Protein AF-A0A1V9Z9Y5-F1 (afdb_monomer_lite)

pLDDT: mean 73.02, std 18.51, range [37.5, 95.25]

Structure (mmCIF, N/CA/C/O backbone):
data_AF-A0A1V9Z9Y5-F1
#
_entry.id   AF-A0A1V9Z9Y5-F1
#
loop_
_atom_site.group_PDB
_atom_site.id
_atom_site.type_symbol
_atom_site.label_atom_id
_atom_site.label_alt_id
_atom_site.label_comp_id
_atom_site.label_asym_id
_atom_site.label_entity_id
_atom_site.label_seq_id
_atom_site.pdbx_PDB_ins_code
_atom_site.Cartn_x
_atom_site.Cartn_y
_atom_site.Cartn_z
_atom_site.occupancy
_atom_site.B_iso_or_equiv
_atom_site.auth_seq_id
_atom_site.auth_comp_id
_atom_site.auth_asym_id
_atom_site.auth_atom_id
_atom_site.pdbx_PDB_model_num
ATOM 1 N N . MET A 1 1 ? 7.703 -14.865 -16.293 1.00 52.00 1 MET A N 1
ATOM 2 C CA . MET A 1 1 ? 8.951 -14.684 -17.075 1.00 52.00 1 MET A CA 1
ATOM 3 C C . MET A 1 1 ? 8.717 -14.428 -18.563 1.00 52.00 1 MET A C 1
ATOM 5 O O . MET A 1 1 ? 9.308 -13.495 -19.076 1.00 52.00 1 MET A O 1
ATOM 9 N N . VAL A 1 2 ? 7.875 -15.190 -19.277 1.00 47.62 2 VAL A N 1
ATOM 10 C CA . VAL A 1 2 ? 7.662 -14.944 -20.725 1.00 47.62 2 VAL A CA 1
ATOM 11 C C . VAL A 1 2 ? 6.900 -13.637 -20.983 1.00 47.62 2 VAL A C 1
ATOM 13 O O . VAL A 1 2 ? 7.276 -12.874 -21.864 1.00 47.62 2 VAL A O 1
ATOM 16 N N . PHE A 1 3 ? 5.889 -13.333 -20.162 1.00 53.78 3 PHE A N 1
ATOM 17 C CA . PHE A 1 3 ? 5.109 -12.095 -20.278 1.00 53.78 3 PHE A CA 1
ATOM 18 C C . PHE A 1 3 ? 5.933 -10.828 -20.029 1.00 53.78 3 PHE A C 1
ATOM 20 O O . PHE A 1 3 ? 5.754 -9.850 -20.741 1.00 53.78 3 PHE A O 1
ATOM 27 N N . SER A 1 4 ? 6.870 -10.851 -19.078 1.00 48.38 4 SER A N 1
ATOM 28 C CA . SER A 1 4 ? 7.723 -9.700 -18.770 1.00 48.38 4 SER A CA 1
ATOM 29 C C . SER A 1 4 ? 8.743 -9.419 -19.876 1.00 48.38 4 SER A C 1
ATOM 31 O O . SER A 1 4 ? 8.952 -8.263 -20.231 1.00 48.38 4 SER A O 1
ATOM 33 N N . ALA A 1 5 ? 9.321 -10.462 -20.482 1.00 54.53 5 ALA A N 1
ATOM 34 C CA . ALA A 1 5 ? 10.205 -10.314 -21.640 1.00 54.53 5 ALA A CA 1
ATOM 35 C C . ALA A 1 5 ? 9.449 -9.818 -22.884 1.00 54.53 5 ALA A C 1
ATOM 37 O O . ALA A 1 5 ? 9.953 -8.967 -23.614 1.00 54.53 5 ALA A O 1
ATOM 38 N N . LEU A 1 6 ? 8.228 -10.320 -23.102 1.00 57.06 6 LEU A N 1
ATOM 39 C CA . LEU A 1 6 ? 7.387 -9.900 -24.220 1.00 57.06 6 LEU A CA 1
ATOM 40 C C . LEU A 1 6 ? 6.919 -8.447 -24.049 1.00 57.06 6 LEU A C 1
ATOM 42 O O . LEU A 1 6 ? 7.015 -7.676 -24.996 1.00 57.06 6 LEU A O 1
ATOM 46 N N . TRP A 1 7 ? 6.514 -8.058 -22.835 1.00 57.44 7 TRP A N 1
ATOM 47 C CA . TRP A 1 7 ? 6.122 -6.688 -22.490 1.00 57.44 7 TRP A CA 1
ATOM 48 C C . TRP A 1 7 ? 7.281 -5.697 -22.662 1.00 57.44 7 TRP A C 1
ATOM 50 O O . TRP A 1 7 ? 7.120 -4.665 -23.309 1.00 57.44 7 TRP A O 1
ATOM 60 N N . HIS A 1 8 ? 8.484 -6.029 -22.181 1.00 49.38 8 HIS A N 1
ATOM 61 C CA . HIS A 1 8 ? 9.673 -5.197 -22.410 1.00 49.38 8 HIS A CA 1
ATOM 62 C C . HIS A 1 8 ? 10.040 -5.055 -23.894 1.00 49.38 8 HIS A C 1
ATOM 64 O O . HIS A 1 8 ? 10.565 -4.018 -24.292 1.00 49.38 8 HIS A O 1
ATOM 70 N N . ALA A 1 9 ? 9.771 -6.077 -24.713 1.00 53.72 9 ALA A N 1
ATOM 71 C CA . ALA A 1 9 ? 10.054 -6.042 -26.145 1.00 53.72 9 ALA A CA 1
ATOM 72 C C . ALA A 1 9 ? 9.021 -5.229 -26.945 1.00 53.72 9 ALA A C 1
ATOM 74 O O . ALA A 1 9 ? 9.366 -4.656 -27.976 1.00 53.72 9 ALA A O 1
ATOM 75 N N . THR A 1 10 ? 7.763 -5.173 -26.496 1.00 52.84 10 THR A N 1
ATOM 76 C CA . THR A 1 10 ? 6.675 -4.482 -27.213 1.00 52.84 10 THR A CA 1
ATOM 77 C C . THR A 1 10 ? 6.460 -3.044 -26.769 1.00 52.84 10 THR A C 1
ATOM 79 O O . THR A 1 10 ? 5.991 -2.221 -27.552 1.00 52.84 10 THR A O 1
ATOM 82 N N . THR A 1 11 ? 6.801 -2.727 -25.525 1.00 49.72 11 THR A N 1
ATOM 83 C CA . THR A 1 11 ? 6.618 -1.398 -24.948 1.00 49.72 11 THR A CA 1
ATOM 84 C C . THR A 1 11 ? 7.981 -0.839 -24.565 1.00 49.72 11 THR A C 1
ATOM 86 O O . THR A 1 11 ? 8.530 -1.177 -23.523 1.00 49.72 11 THR A O 1
ATOM 89 N N . HIS A 1 12 ? 8.524 0.060 -25.393 1.00 46.41 12 HIS A N 1
ATOM 90 C CA . HIS A 1 12 ? 9.692 0.903 -25.084 1.00 46.41 12 HIS A CA 1
ATOM 91 C C . HIS A 1 12 ? 9.404 1.927 -23.957 1.00 46.41 12 HIS A C 1
ATOM 93 O O . HIS A 1 12 ? 9.905 3.048 -23.968 1.00 46.41 12 HIS A O 1
ATOM 99 N N . THR A 1 13 ? 8.566 1.571 -22.987 1.00 46.72 13 THR A N 1
ATOM 100 C CA . THR A 1 13 ? 8.205 2.394 -21.835 1.00 46.72 13 THR A CA 1
ATOM 101 C C . THR A 1 13 ? 8.776 1.755 -20.583 1.00 46.72 13 THR A C 1
ATOM 103 O O . THR A 1 13 ? 8.257 0.760 -20.079 1.00 46.72 13 THR A O 1
ATOM 106 N N . SER A 1 14 ? 9.848 2.363 -20.082 1.00 46.16 14 SER A N 1
ATOM 107 C CA . SER A 1 14 ? 10.443 2.112 -18.769 1.00 46.16 14 SER A CA 1
ATOM 108 C C . SER A 1 14 ? 9.536 2.663 -17.660 1.00 46.16 14 SER A C 1
ATOM 110 O O . SER A 1 14 ? 9.882 3.632 -16.994 1.00 46.16 14 SER A O 1
ATOM 112 N N . GLY A 1 15 ? 8.327 2.118 -17.526 1.00 52.69 15 GLY A N 1
ATOM 113 C CA . GLY A 1 15 ? 7.408 2.475 -16.443 1.00 52.69 15 GLY A CA 1
ATOM 114 C C . GLY A 1 15 ? 7.753 1.735 -15.151 1.00 52.69 15 GLY A C 1
ATOM 115 O O . GLY A 1 15 ? 8.288 0.628 -15.193 1.00 52.69 15 GLY A O 1
ATOM 116 N N . ILE A 1 16 ? 7.394 2.309 -14.004 1.00 54.84 16 ILE A N 1
ATOM 117 C CA . ILE A 1 16 ? 7.586 1.718 -12.666 1.00 54.84 16 ILE A CA 1
ATOM 118 C C . ILE A 1 16 ? 6.897 0.346 -12.543 1.00 54.84 16 ILE A C 1
ATOM 120 O O . ILE A 1 16 ? 7.420 -0.567 -11.906 1.00 54.84 16 ILE A O 1
ATOM 124 N N . LEU A 1 17 ? 5.797 0.136 -13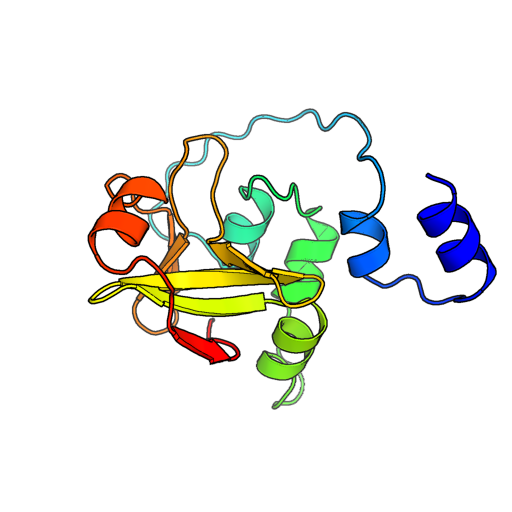.273 1.00 56.28 17 LEU A N 1
ATOM 125 C CA . LEU A 1 17 ? 5.132 -1.166 -13.418 1.00 56.28 17 LEU A CA 1
ATOM 126 C C . LEU A 1 17 ? 6.058 -2.277 -13.943 1.00 56.28 17 LEU A C 1
ATOM 128 O O . LEU A 1 17 ? 5.906 -3.438 -13.569 1.00 56.28 17 LEU A O 1
ATOM 132 N N . ALA A 1 18 ? 7.046 -1.947 -14.780 1.00 57.00 18 ALA A N 1
ATOM 133 C CA . ALA A 1 18 ? 8.027 -2.922 -15.249 1.00 57.00 18 ALA A CA 1
ATOM 134 C C . ALA A 1 18 ? 8.939 -3.409 -14.111 1.00 57.00 18 ALA A C 1
ATOM 136 O O . ALA A 1 18 ? 9.368 -4.561 -14.134 1.00 57.00 18 ALA A O 1
ATOM 137 N N . TYR A 1 19 ? 9.184 -2.569 -13.097 1.00 57.91 19 TYR A N 1
ATOM 138 C CA . TYR A 1 19 ? 9.972 -2.933 -11.921 1.00 57.91 19 TYR A CA 1
ATOM 139 C C . TYR A 1 19 ? 9.203 -3.849 -10.970 1.00 57.91 19 TYR A C 1
ATOM 141 O O . TYR A 1 19 ? 9.758 -4.876 -10.582 1.00 57.91 19 TYR A O 1
ATOM 149 N N . PHE A 1 20 ? 7.930 -3.560 -10.668 1.00 54.75 20 PHE A N 1
ATOM 150 C CA . PHE A 1 20 ? 7.092 -4.449 -9.843 1.00 54.75 20 PHE A CA 1
ATOM 151 C C . PHE A 1 20 ? 6.937 -5.852 -10.449 1.00 54.75 20 PHE A C 1
ATOM 153 O O . PHE A 1 20 ? 6.888 -6.847 -9.730 1.00 54.75 20 PHE A O 1
ATOM 160 N N . LEU A 1 21 ? 6.929 -5.940 -11.782 1.00 57.28 21 LEU A N 1
ATOM 161 C CA . LEU A 1 21 ? 6.836 -7.201 -12.523 1.00 57.28 21 LEU A CA 1
ATOM 162 C C . LEU A 1 21 ? 8.197 -7.873 -12.780 1.00 57.28 21 LEU A C 1
ATOM 164 O O . LEU A 1 21 ? 8.252 -9.000 -13.293 1.00 57.28 21 LEU A O 1
ATOM 168 N N . SER A 1 22 ? 9.303 -7.197 -12.465 1.00 48.75 22 SER A N 1
ATOM 169 C CA . SER A 1 22 ? 10.656 -7.733 -12.597 1.00 48.75 22 SER A CA 1
ATOM 170 C C . SER A 1 22 ? 11.089 -8.432 -11.307 1.00 48.75 22 SER A C 1
ATOM 172 O O . SER A 1 22 ? 10.778 -7.995 -10.205 1.00 48.75 22 SER A O 1
ATOM 174 N N . SER A 1 23 ? 11.816 -9.545 -11.430 1.00 42.03 23 SER A N 1
ATOM 175 C CA . SER A 1 23 ? 12.395 -10.205 -10.257 1.00 42.03 23 SER A CA 1
ATOM 176 C C . SER A 1 23 ? 13.505 -9.304 -9.699 1.00 42.03 23 SER A C 1
ATOM 178 O O . SER A 1 23 ? 14.443 -9.007 -10.446 1.00 42.03 23 SER A O 1
ATOM 180 N N . PRO A 1 24 ? 13.436 -8.859 -8.433 1.00 53.41 24 PRO A N 1
ATOM 181 C CA . PRO A 1 24 ? 14.360 -7.852 -7.934 1.00 53.41 24 PRO A CA 1
ATOM 182 C C . PRO A 1 24 ? 15.767 -8.442 -7.728 1.00 53.41 24 PRO A C 1
ATOM 184 O O . PRO A 1 24 ? 15.896 -9.604 -7.324 1.00 53.41 24 PRO A O 1
ATOM 187 N N . PRO A 1 25 ? 16.839 -7.662 -7.966 1.00 46.72 25 PRO A N 1
ATOM 188 C CA . PRO A 1 25 ? 18.176 -8.026 -7.515 1.00 46.72 25 PRO A CA 1
ATOM 189 C C . PRO A 1 25 ? 18.238 -8.021 -5.972 1.00 46.72 25 PRO A C 1
ATOM 191 O O . PRO A 1 25 ? 17.443 -7.339 -5.320 1.00 46.72 25 PRO A O 1
ATOM 194 N N . PRO A 1 26 ? 19.157 -8.784 -5.353 1.00 39.00 26 PRO A N 1
ATOM 195 C CA . PRO A 1 26 ? 19.231 -8.897 -3.900 1.00 39.00 26 PRO A CA 1
ATOM 196 C C . PRO A 1 26 ? 19.625 -7.552 -3.272 1.00 39.00 26 PRO A C 1
ATOM 198 O O . PRO A 1 26 ? 20.772 -7.123 -3.368 1.00 39.00 26 PRO A O 1
ATOM 201 N N . ALA A 1 27 ? 18.665 -6.887 -2.628 1.00 43.00 27 ALA A N 1
ATOM 202 C CA . ALA A 1 27 ? 18.890 -5.646 -1.899 1.00 43.00 27 ALA A CA 1
ATOM 203 C C . ALA A 1 27 ? 19.512 -5.938 -0.524 1.00 43.00 27 ALA A C 1
ATOM 205 O O . ALA A 1 27 ? 18.875 -6.519 0.356 1.00 43.00 27 ALA A O 1
ATOM 206 N N . SER A 1 28 ? 20.764 -5.527 -0.345 1.00 43.16 28 SER A N 1
ATOM 207 C CA . SER A 1 28 ? 21.380 -5.295 0.959 1.00 43.16 28 SER A CA 1
ATOM 208 C C . SER A 1 28 ? 21.203 -3.824 1.325 1.00 43.16 28 SER A C 1
ATOM 210 O O . SER A 1 28 ? 21.610 -2.980 0.532 1.00 43.16 28 SER A O 1
ATOM 212 N N . ILE A 1 29 ? 20.642 -3.537 2.501 1.00 39.47 29 ILE A N 1
ATOM 213 C CA . ILE A 1 29 ? 21.085 -2.546 3.504 1.00 39.47 29 ILE A CA 1
ATOM 214 C C . ILE A 1 29 ? 19.921 -2.340 4.482 1.00 39.47 29 ILE A C 1
ATOM 216 O O . ILE A 1 29 ? 18.852 -1.853 4.132 1.00 39.47 29 ILE A O 1
ATOM 220 N N . ILE A 1 30 ? 20.159 -2.762 5.721 1.00 43.34 30 ILE A N 1
ATOM 221 C CA . ILE A 1 30 ? 19.311 -2.524 6.887 1.00 43.34 30 ILE A CA 1
ATOM 222 C C . ILE A 1 30 ? 19.633 -1.110 7.382 1.00 43.34 30 ILE A C 1
ATOM 224 O O . ILE A 1 30 ? 20.785 -0.838 7.720 1.00 43.34 30 ILE A O 1
ATOM 228 N N . MET A 1 31 ? 18.636 -0.230 7.450 1.00 37.50 31 MET A N 1
ATOM 229 C CA . MET A 1 31 ? 18.721 1.027 8.198 1.00 37.50 31 MET A CA 1
ATOM 230 C C . MET A 1 31 ? 17.531 1.102 9.156 1.00 37.50 31 MET A C 1
ATOM 232 O O . MET A 1 31 ? 16.417 1.443 8.770 1.00 37.50 31 MET A O 1
ATOM 236 N N . GLU A 1 32 ? 17.776 0.757 10.422 1.00 43.84 32 GLU A N 1
ATOM 237 C CA . GLU A 1 32 ? 16.890 1.131 11.524 1.00 43.84 32 GLU A CA 1
ATOM 238 C C . GLU A 1 32 ? 16.862 2.658 11.617 1.00 43.84 32 GLU A C 1
ATOM 240 O O . GLU A 1 32 ? 17.894 3.280 11.873 1.00 43.84 32 GLU A O 1
ATOM 245 N N . THR A 1 33 ? 15.694 3.275 11.425 1.00 38.22 33 THR A N 1
ATOM 246 C CA . THR A 1 33 ? 15.521 4.697 11.739 1.00 38.22 33 THR A CA 1
ATOM 247 C C . THR A 1 33 ? 14.256 4.891 12.560 1.00 38.22 33 THR A C 1
ATOM 249 O O . THR A 1 33 ? 13.135 4.743 12.086 1.00 38.22 33 THR A O 1
ATOM 252 N N . ASN A 1 34 ? 14.487 5.193 13.833 1.00 45.97 34 ASN A N 1
ATOM 253 C CA . ASN A 1 34 ? 13.526 5.674 14.813 1.00 45.97 34 ASN A CA 1
ATOM 254 C C . ASN A 1 34 ? 13.355 7.184 14.551 1.00 45.97 34 ASN A C 1
ATOM 256 O O . ASN A 1 34 ? 14.316 7.913 14.781 1.00 45.97 34 ASN A O 1
ATOM 260 N N . ASN A 1 35 ? 12.218 7.649 14.014 1.00 41.59 35 ASN A N 1
ATOM 261 C CA . ASN A 1 35 ? 11.768 9.053 14.094 1.00 41.59 35 ASN A CA 1
ATOM 262 C C . ASN A 1 35 ? 10.328 9.220 13.568 1.00 41.59 35 ASN A C 1
ATOM 264 O O . ASN A 1 35 ? 9.990 8.764 12.480 1.00 41.59 35 ASN A O 1
ATOM 268 N N . ASP A 1 36 ? 9.504 9.920 14.350 1.00 46.31 36 ASP A N 1
ATOM 269 C CA . ASP A 1 36 ? 8.043 10.094 14.234 1.00 46.31 36 ASP A CA 1
ATOM 270 C C . ASP A 1 36 ? 7.545 10.964 13.055 1.00 46.31 36 ASP A C 1
ATOM 272 O O . ASP A 1 36 ? 6.440 11.506 13.088 1.00 46.31 36 ASP A O 1
ATOM 276 N N . THR A 1 37 ? 8.310 11.082 11.974 1.00 49.53 37 THR A N 1
ATOM 277 C CA . THR A 1 37 ? 7.857 11.719 10.727 1.00 49.53 37 THR A CA 1
ATOM 278 C C . THR A 1 37 ? 8.365 10.912 9.546 1.00 49.53 37 THR A C 1
ATOM 280 O O . THR A 1 37 ? 9.388 11.241 8.953 1.00 49.53 37 THR A O 1
ATOM 283 N N . THR A 1 38 ? 7.670 9.820 9.237 1.00 66.06 38 THR A N 1
ATOM 284 C CA . THR A 1 38 ? 7.918 9.046 8.021 1.00 66.06 38 THR A CA 1
ATOM 285 C C . THR A 1 38 ? 7.329 9.809 6.846 1.00 66.06 38 THR A C 1
ATOM 287 O O . THR A 1 38 ? 6.112 9.986 6.776 1.00 66.06 38 THR A O 1
ATOM 290 N N . THR A 1 39 ? 8.177 10.289 5.940 1.00 81.56 39 THR A N 1
ATOM 291 C CA . THR A 1 39 ? 7.696 10.836 4.667 1.00 81.56 39 THR A CA 1
ATOM 292 C C . THR A 1 39 ? 7.044 9.717 3.852 1.00 81.56 39 THR A C 1
ATOM 294 O O . THR A 1 39 ? 7.334 8.536 4.071 1.00 81.56 39 THR A O 1
ATOM 297 N N . LEU A 1 40 ? 6.188 10.049 2.877 1.00 84.00 40 LEU A N 1
ATOM 298 C CA . LEU A 1 40 ? 5.678 9.035 1.945 1.00 84.00 40 LEU A CA 1
ATOM 299 C C . LEU A 1 40 ? 6.835 8.272 1.267 1.00 84.00 40 LEU A C 1
ATOM 301 O O . LEU A 1 40 ? 6.723 7.072 1.044 1.00 84.00 40 LEU A O 1
ATOM 305 N N . CYS A 1 41 ? 7.973 8.929 1.019 1.00 84.25 41 CYS A N 1
ATOM 306 C CA . CYS A 1 41 ? 9.159 8.301 0.438 1.00 84.25 41 CYS A CA 1
ATOM 307 C C . CYS A 1 41 ? 9.713 7.206 1.352 1.00 84.25 41 CYS A C 1
ATOM 309 O O . CYS A 1 41 ? 9.907 6.077 0.904 1.00 84.25 41 CYS A O 1
ATOM 311 N N . ASP A 1 42 ? 9.857 7.495 2.647 1.00 85.56 42 ASP A N 1
ATOM 312 C CA . ASP A 1 42 ? 10.307 6.509 3.635 1.00 85.56 42 ASP A CA 1
ATOM 313 C C . ASP A 1 42 ? 9.324 5.338 3.747 1.00 85.56 42 ASP A C 1
ATOM 315 O O . ASP A 1 42 ? 9.732 4.180 3.844 1.00 85.56 42 ASP A O 1
ATOM 319 N N . VAL A 1 43 ? 8.019 5.627 3.699 1.00 87.75 43 VAL A N 1
ATOM 320 C CA . VAL A 1 43 ? 6.971 4.602 3.740 1.00 87.75 43 VAL A CA 1
ATOM 321 C C . VAL A 1 43 ? 7.070 3.665 2.536 1.00 87.75 43 VAL A C 1
ATOM 323 O O . VAL A 1 43 ? 7.013 2.445 2.709 1.00 87.75 43 VAL A O 1
ATOM 326 N N . LEU A 1 44 ? 7.258 4.211 1.333 1.00 87.00 44 LEU A N 1
ATOM 327 C CA . LEU A 1 44 ? 7.408 3.431 0.104 1.00 87.00 44 LEU A CA 1
ATOM 328 C C . LEU A 1 44 ? 8.697 2.599 0.108 1.00 87.00 44 LEU A C 1
ATOM 330 O O . LEU A 1 44 ? 8.659 1.425 -0.254 1.00 87.00 44 LEU A O 1
ATOM 334 N N . GLN A 1 45 ? 9.814 3.166 0.570 1.00 86.31 45 GLN A N 1
ATOM 335 C CA . GLN A 1 45 ? 11.098 2.458 0.660 1.00 86.31 45 GLN A CA 1
ATOM 336 C C . GLN A 1 45 ? 11.069 1.302 1.665 1.00 86.31 45 GLN A C 1
ATOM 338 O O . GLN A 1 45 ? 11.675 0.260 1.429 1.00 86.31 45 GLN A O 1
ATOM 343 N N . GLN A 1 46 ? 10.355 1.468 2.780 1.00 86.06 46 GLN A N 1
ATOM 344 C CA . GLN A 1 46 ? 10.194 0.433 3.809 1.00 86.06 46 GLN A CA 1
ATOM 345 C C . GLN A 1 46 ? 9.110 -0.599 3.468 1.00 86.06 46 GLN A C 1
ATOM 347 O O . GLN A 1 46 ? 8.868 -1.520 4.252 1.00 86.06 46 GLN A O 1
ATOM 352 N N . SER A 1 47 ? 8.423 -0.438 2.338 1.00 85.81 47 SER A N 1
ATOM 353 C CA . SER A 1 47 ? 7.376 -1.361 1.934 1.00 85.81 47 SER A CA 1
ATOM 354 C C . SER A 1 47 ? 7.938 -2.714 1.496 1.00 85.81 47 SER A C 1
ATOM 356 O O . SER A 1 47 ? 8.984 -2.792 0.848 1.00 85.81 47 SER A O 1
ATOM 358 N N . THR A 1 48 ? 7.183 -3.784 1.751 1.00 81.88 48 THR A N 1
ATOM 359 C CA . THR A 1 48 ? 7.446 -5.138 1.233 1.00 81.88 48 THR A CA 1
ATOM 360 C C . THR A 1 48 ? 7.495 -5.198 -0.295 1.00 81.88 48 THR A C 1
ATOM 362 O O . THR A 1 48 ? 8.115 -6.104 -0.852 1.00 81.88 48 THR A O 1
ATOM 365 N N . TYR A 1 49 ? 6.934 -4.200 -0.984 1.00 75.75 49 TYR A N 1
ATOM 366 C CA . TYR A 1 49 ? 7.067 -4.022 -2.432 1.00 75.75 49 TYR A CA 1
ATOM 367 C C . TYR A 1 49 ? 8.480 -3.605 -2.881 1.00 75.75 49 TYR A C 1
ATOM 369 O O . TYR A 1 49 ? 8.748 -3.580 -4.081 1.00 75.75 49 TYR A O 1
ATOM 377 N N . ARG A 1 50 ? 9.392 -3.315 -1.937 1.00 69.44 50 ARG A N 1
ATOM 378 C CA . ARG A 1 50 ? 10.814 -2.986 -2.155 1.00 69.44 50 ARG A CA 1
ATOM 379 C C . ARG A 1 50 ? 11.020 -1.925 -3.228 1.00 69.44 50 ARG A C 1
ATOM 381 O O . ARG A 1 50 ? 11.824 -2.087 -4.148 1.00 69.44 50 ARG A O 1
ATOM 388 N N . ILE A 1 51 ? 10.275 -0.835 -3.096 1.00 76.62 51 ILE A N 1
ATOM 389 C CA . ILE A 1 51 ? 10.344 0.284 -4.027 1.00 76.62 51 ILE A CA 1
ATOM 390 C C . ILE A 1 51 ? 11.733 0.905 -3.915 1.00 76.62 51 ILE A C 1
ATOM 392 O O . ILE A 1 51 ? 12.164 1.310 -2.835 1.00 76.62 51 ILE A O 1
ATOM 396 N N . ALA A 1 52 ? 12.446 0.952 -5.040 1.00 75.31 52 ALA A N 1
ATOM 397 C CA . ALA A 1 52 ? 13.784 1.516 -5.079 1.00 75.31 52 ALA A CA 1
ATOM 398 C C . ALA A 1 52 ? 13.750 3.006 -4.674 1.00 75.31 52 ALA A C 1
ATOM 400 O O . ALA A 1 52 ? 12.777 3.696 -4.991 1.00 75.31 52 ALA A O 1
ATOM 401 N N . PRO A 1 53 ? 14.780 3.524 -3.981 1.00 78.62 53 PRO A N 1
ATOM 402 C CA . PRO A 1 53 ? 14.766 4.890 -3.459 1.00 78.62 53 PRO A CA 1
ATOM 403 C C . PRO A 1 53 ? 14.503 5.971 -4.510 1.00 78.62 53 PRO A C 1
ATOM 405 O O . PRO A 1 53 ? 13.789 6.926 -4.230 1.00 78.62 53 PRO A O 1
ATOM 408 N N . ASP A 1 54 ? 15.033 5.805 -5.720 1.00 73.88 54 ASP A N 1
ATOM 409 C CA . ASP A 1 54 ? 14.833 6.706 -6.857 1.00 73.88 54 ASP A CA 1
ATOM 410 C C . ASP A 1 54 ? 13.390 6.690 -7.370 1.00 73.88 54 ASP A C 1
ATOM 412 O O . ASP A 1 54 ? 12.857 7.731 -7.749 1.00 73.88 54 ASP A O 1
ATOM 416 N N . ILE A 1 55 ? 12.738 5.529 -7.340 1.00 74.19 55 ILE A N 1
ATOM 417 C CA . ILE A 1 55 ? 11.323 5.385 -7.684 1.00 74.19 55 ILE A CA 1
ATOM 418 C C . ILE A 1 55 ? 10.436 5.961 -6.584 1.00 74.19 55 ILE A C 1
ATOM 420 O O . ILE A 1 55 ? 9.514 6.713 -6.877 1.00 74.19 55 ILE A O 1
ATOM 424 N N . ALA A 1 56 ? 10.730 5.669 -5.317 1.00 79.06 56 ALA A N 1
ATOM 425 C CA . ALA A 1 56 ? 10.026 6.272 -4.193 1.00 79.06 56 ALA A CA 1
ATOM 426 C C . ALA A 1 56 ? 10.154 7.803 -4.236 1.00 79.06 56 ALA A C 1
ATOM 428 O O . ALA A 1 56 ? 9.162 8.509 -4.065 1.00 79.06 56 ALA A O 1
ATOM 429 N N . GLU A 1 57 ? 11.342 8.325 -4.553 1.00 78.38 57 GLU A N 1
ATOM 430 C CA . GLU A 1 57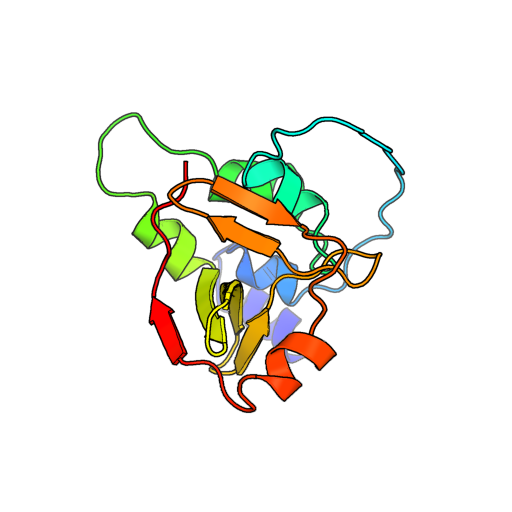 ? 11.550 9.754 -4.773 1.00 78.38 5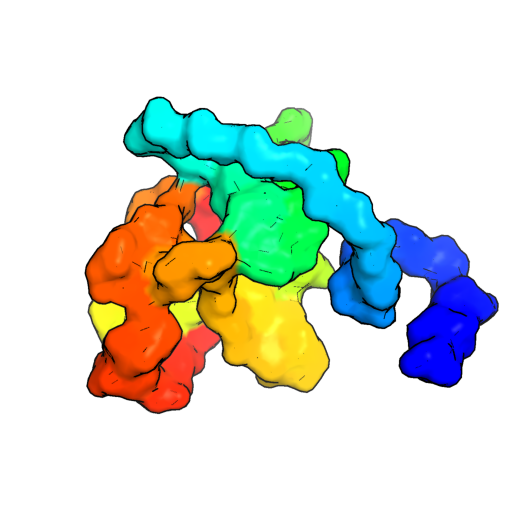7 GLU A CA 1
ATOM 431 C C . GLU A 1 57 ? 10.725 10.255 -5.963 1.00 78.38 57 GLU A C 1
ATOM 433 O O . GLU A 1 57 ? 10.071 11.276 -5.837 1.00 78.38 57 GLU A O 1
ATOM 438 N N . GLN A 1 58 ? 10.682 9.553 -7.099 1.00 73.56 58 GLN A N 1
ATOM 439 C CA . GLN A 1 58 ? 9.851 9.955 -8.245 1.00 73.56 58 GLN A CA 1
ATOM 440 C C . GLN A 1 58 ? 8.353 10.001 -7.915 1.00 73.56 58 GLN A C 1
ATOM 442 O O . GLN A 1 58 ? 7.682 10.955 -8.304 1.00 73.56 58 GLN A O 1
ATOM 447 N N . ILE A 1 59 ? 7.853 9.007 -7.178 1.00 74.44 59 ILE A N 1
ATOM 448 C CA . ILE A 1 59 ? 6.455 8.913 -6.738 1.00 74.44 59 ILE A CA 1
ATOM 449 C C . ILE A 1 59 ? 6.116 10.051 -5.763 1.00 74.44 59 ILE A C 1
ATOM 451 O O . ILE A 1 59 ? 5.025 10.615 -5.811 1.00 74.44 59 ILE A O 1
ATOM 455 N N . THR A 1 60 ? 7.051 10.392 -4.875 1.00 73.31 60 THR A N 1
ATOM 456 C CA . THR A 1 60 ? 6.852 11.393 -3.811 1.00 73.31 60 THR A CA 1
ATOM 457 C C . THR A 1 60 ? 7.225 12.809 -4.207 1.00 73.31 60 THR A C 1
ATOM 459 O O . THR A 1 60 ? 6.808 13.770 -3.564 1.00 73.31 60 THR A O 1
ATOM 462 N N . ARG A 1 61 ? 8.016 12.972 -5.265 1.00 68.50 61 ARG A N 1
ATOM 463 C CA . ARG A 1 61 ? 8.458 14.276 -5.731 1.00 68.50 61 ARG A CA 1
ATOM 464 C C . ARG A 1 61 ? 7.285 14.988 -6.382 1.00 68.50 61 ARG A C 1
ATOM 466 O O . ARG A 1 61 ? 6.858 14.659 -7.488 1.00 68.50 61 ARG A O 1
ATOM 473 N N . ALA A 1 62 ? 6.860 16.068 -5.743 1.00 55.47 62 ALA A N 1
ATOM 474 C CA . ALA A 1 62 ? 5.929 17.006 -6.331 1.00 55.47 62 ALA A CA 1
ATOM 475 C C . ALA A 1 62 ? 6.292 18.470 -6.069 1.00 55.47 62 ALA A C 1
ATOM 477 O O . ALA A 1 62 ? 6.983 18.806 -5.113 1.00 55.47 62 ALA A O 1
ATOM 478 N N . LYS A 1 63 ? 5.762 19.322 -6.960 1.00 51.12 63 LYS A N 1
ATOM 479 C CA . LYS A 1 63 ? 5.904 20.786 -7.101 1.00 51.12 63 LYS A CA 1
ATOM 480 C C . LYS A 1 63 ? 7.128 21.298 -7.859 1.00 51.12 63 LYS A C 1
ATOM 482 O O . LYS A 1 63 ? 8.174 21.559 -7.282 1.00 51.12 63 LYS A O 1
ATOM 487 N N . VAL A 1 64 ? 6.871 21.727 -9.097 1.00 43.41 64 VAL A N 1
ATOM 488 C CA . VAL A 1 64 ? 7.095 23.155 -9.421 1.00 43.41 64 VAL A CA 1
ATOM 489 C C . VAL A 1 64 ? 5.848 23.822 -10.041 1.00 43.41 64 VAL A C 1
ATOM 491 O O . VAL A 1 64 ? 5.709 25.034 -9.937 1.00 43.41 64 VAL A O 1
ATOM 494 N N . ALA A 1 65 ? 4.863 23.091 -10.575 1.00 42.06 65 ALA A N 1
ATOM 495 C CA . ALA A 1 65 ? 3.599 23.685 -11.033 1.00 42.06 65 ALA A CA 1
ATOM 496 C C . ALA A 1 65 ? 2.443 22.709 -10.772 1.00 42.06 65 ALA A C 1
ATOM 498 O O . ALA A 1 65 ? 2.532 21.556 -11.170 1.00 42.06 65 ALA A O 1
ATOM 499 N N . GLY A 1 66 ? 1.429 23.138 -10.016 1.00 51.16 66 GLY A N 1
ATOM 500 C CA . GLY A 1 66 ? 0.416 22.274 -9.400 1.00 51.16 66 GLY A CA 1
ATOM 501 C C . GLY A 1 66 ? -0.364 21.349 -10.346 1.00 51.16 66 GLY A C 1
ATOM 502 O O . GLY A 1 66 ? -0.465 21.602 -11.542 1.00 51.16 66 GLY A O 1
ATOM 503 N N . ILE A 1 67 ? -0.995 20.334 -9.735 1.00 50.44 67 ILE A N 1
ATOM 504 C CA . ILE A 1 67 ? -1.869 19.297 -10.331 1.00 50.44 67 ILE A CA 1
ATOM 505 C C . ILE A 1 67 ? -1.123 18.091 -10.965 1.00 50.44 67 ILE A C 1
ATOM 507 O O . ILE A 1 67 ? -1.462 17.664 -12.062 1.00 50.44 67 ILE A O 1
ATOM 511 N N . CYS A 1 68 ? -0.134 17.494 -10.278 1.00 53.59 68 CYS A N 1
ATOM 512 C CA . CYS A 1 68 ? 0.505 16.232 -10.728 1.00 53.59 68 CYS A CA 1
ATOM 513 C C . CYS A 1 68 ? 0.625 15.115 -9.669 1.00 53.59 68 CYS A C 1
ATOM 515 O O . CYS A 1 68 ? 0.892 13.979 -10.045 1.00 53.59 68 CYS A O 1
ATOM 517 N N . GLU A 1 69 ? 0.406 15.387 -8.377 1.00 56.34 69 GLU A N 1
ATOM 518 C CA . GLU A 1 69 ? 0.585 14.394 -7.294 1.00 56.34 69 GLU A CA 1
ATOM 519 C C . GLU A 1 69 ? -0.361 13.205 -7.452 1.00 56.34 69 GLU A C 1
ATOM 521 O O . GLU A 1 69 ? 0.072 12.066 -7.595 1.00 56.34 69 GLU A O 1
ATOM 526 N N . ALA A 1 70 ? -1.664 13.483 -7.530 1.00 55.84 70 ALA A N 1
ATOM 527 C CA . ALA A 1 70 ? -2.670 12.436 -7.606 1.00 55.84 70 ALA A CA 1
ATOM 528 C C . ALA A 1 70 ? -2.590 11.613 -8.902 1.00 55.84 70 ALA A C 1
ATOM 530 O O . ALA A 1 70 ? -2.925 10.437 -8.900 1.00 55.84 70 ALA A O 1
ATOM 531 N N . LEU A 1 71 ? -2.146 12.212 -10.010 1.00 56.44 71 LEU A N 1
ATOM 532 C CA . LEU A 1 71 ? -2.068 11.542 -11.311 1.00 56.44 71 LEU A CA 1
ATOM 533 C C . LEU A 1 71 ? -0.885 10.577 -11.401 1.00 56.44 71 LEU A C 1
ATOM 535 O O . LEU A 1 71 ? -1.068 9.480 -11.916 1.00 56.44 71 LEU A O 1
ATOM 539 N N . ASN A 1 72 ? 0.287 10.950 -10.882 1.00 62.66 72 ASN A N 1
ATOM 540 C CA . ASN A 1 72 ? 1.444 10.050 -10.857 1.00 62.66 72 ASN A CA 1
ATOM 541 C C . ASN A 1 72 ? 1.211 8.899 -9.875 1.00 62.66 72 ASN A C 1
ATOM 543 O O . ASN A 1 72 ? 1.361 7.740 -10.240 1.00 62.66 72 ASN A O 1
ATOM 547 N N . LEU A 1 73 ? 0.713 9.214 -8.676 1.00 62.75 73 LEU A N 1
ATOM 548 C CA . LEU A 1 73 ? 0.305 8.210 -7.695 1.00 62.75 73 LEU A CA 1
ATOM 549 C C . LEU A 1 73 ? -0.760 7.257 -8.271 1.00 62.75 73 LEU A C 1
ATOM 551 O O . LEU A 1 73 ? -0.618 6.044 -8.153 1.00 62.75 73 LEU A O 1
ATOM 555 N N . ALA A 1 74 ? -1.787 7.780 -8.956 1.00 62.81 74 ALA A N 1
ATOM 556 C CA . ALA A 1 74 ? -2.805 6.956 -9.619 1.00 62.81 74 ALA A CA 1
ATOM 557 C C . ALA A 1 74 ? -2.208 6.090 -10.732 1.00 62.81 74 ALA A C 1
ATOM 559 O O . ALA A 1 74 ? -2.594 4.931 -10.881 1.00 62.81 74 ALA A O 1
ATOM 560 N N . ALA A 1 75 ? -1.301 6.656 -11.534 1.00 63.66 75 ALA A N 1
ATOM 561 C CA . ALA A 1 75 ? -0.656 5.962 -12.643 1.00 63.66 75 ALA A CA 1
ATOM 562 C C . ALA A 1 75 ? 0.2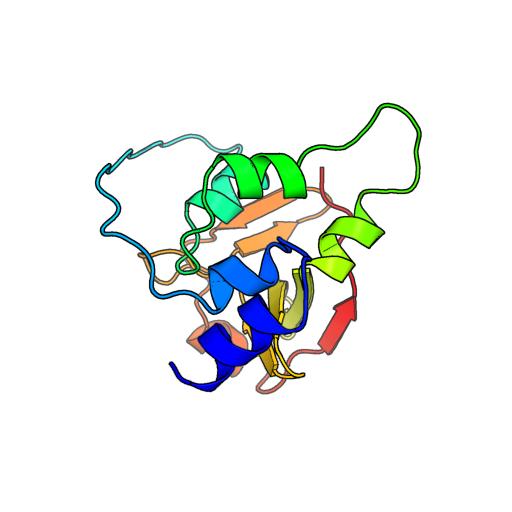19 4.799 -12.159 1.00 63.66 75 ALA A C 1
ATOM 564 O O . ALA A 1 75 ? 0.256 3.757 -12.811 1.00 63.66 75 ALA A O 1
ATOM 565 N N . ASP A 1 76 ? 0.849 4.952 -10.995 1.00 70.38 76 ASP A N 1
ATOM 566 C CA . ASP A 1 76 ? 1.647 3.908 -10.349 1.00 70.38 76 ASP A CA 1
ATOM 567 C C . ASP A 1 76 ? 0.802 2.956 -9.486 1.00 70.38 76 ASP A C 1
ATOM 569 O O . ASP A 1 76 ? 1.329 2.064 -8.822 1.00 70.38 76 ASP A O 1
ATOM 573 N N . GLY A 1 77 ? -0.523 3.116 -9.518 1.00 78.50 77 GLY A N 1
ATOM 574 C CA . GLY A 1 77 ? -1.474 2.238 -8.852 1.00 78.50 77 GLY A CA 1
ATOM 575 C C . GLY A 1 77 ? -1.632 2.509 -7.361 1.00 78.50 77 GLY A C 1
ATOM 576 O O . GLY A 1 77 ? -2.328 1.741 -6.703 1.00 78.50 77 GLY A O 1
ATOM 577 N N . LEU A 1 78 ? -1.041 3.570 -6.801 1.00 85.69 78 LEU A N 1
ATOM 578 C CA . LEU A 1 78 ? -1.289 3.942 -5.411 1.00 85.69 78 LEU A CA 1
ATOM 579 C C . LEU A 1 78 ? -2.752 4.327 -5.219 1.00 85.69 78 LEU A C 1
ATOM 581 O O . LEU A 1 78 ? -3.307 5.163 -5.930 1.00 85.69 78 LEU A O 1
ATOM 585 N N . VAL A 1 79 ? -3.373 3.727 -4.213 1.00 89.56 79 VAL A N 1
ATOM 586 C CA . VAL A 1 79 ? -4.775 3.945 -3.877 1.00 89.56 79 VAL A CA 1
ATOM 587 C C . VAL A 1 79 ? -4.961 4.011 -2.371 1.00 89.56 79 VAL A C 1
ATOM 589 O O . VAL A 1 79 ? -4.234 3.413 -1.583 1.00 89.56 79 VAL A O 1
ATOM 592 N N . GLY A 1 80 ? -5.979 4.747 -1.967 1.00 91.81 80 GLY A N 1
ATOM 593 C CA . GLY A 1 80 ? -6.514 4.775 -0.629 1.00 91.81 80 GLY A CA 1
ATOM 594 C C . GLY A 1 80 ? -7.557 3.675 -0.481 1.00 91.81 80 GLY A C 1
ATOM 595 O O . GLY A 1 80 ? -8.466 3.541 -1.308 1.00 91.81 80 GLY A O 1
ATOM 596 N N . LEU A 1 81 ? -7.430 2.902 0.590 1.00 94.62 81 LEU A N 1
ATOM 597 C CA . LEU A 1 81 ? -8.323 1.803 0.935 1.00 94.62 81 LEU A CA 1
ATOM 598 C C . LEU A 1 81 ? -8.967 2.089 2.289 1.00 94.62 81 LEU A C 1
ATOM 600 O O . LEU A 1 81 ? -8.285 2.444 3.251 1.00 94.62 81 LEU A O 1
ATOM 604 N N . VAL A 1 82 ? -10.283 1.924 2.375 1.00 95.25 82 VAL A N 1
ATOM 605 C CA . VAL A 1 82 ? -11.035 2.105 3.621 1.00 95.25 82 VAL A CA 1
ATOM 606 C C . VAL A 1 82 ? -11.518 0.754 4.134 1.00 95.25 82 VAL A C 1
ATOM 608 O O . VAL A 1 82 ? -12.326 0.089 3.485 1.00 95.25 82 VAL A O 1
ATOM 611 N N . TYR A 1 83 ? -11.046 0.385 5.324 1.00 94.69 83 TYR A N 1
ATOM 612 C CA . TYR A 1 83 ? -11.430 -0.812 6.073 1.00 94.69 83 TYR A CA 1
ATOM 613 C C . TYR A 1 83 ? -12.142 -0.405 7.365 1.00 94.69 83 TYR A C 1
ATOM 615 O O . TYR A 1 83 ? -11.509 -0.190 8.403 1.00 94.69 83 TYR A O 1
ATOM 623 N N . GLY A 1 84 ? -13.468 -0.270 7.312 1.00 92.75 84 GLY A N 1
ATOM 624 C CA . GLY A 1 84 ? -14.245 0.237 8.444 1.00 92.75 84 GLY A CA 1
ATOM 625 C C . GLY A 1 84 ? -13.781 1.640 8.851 1.00 92.75 84 GLY A C 1
ATOM 626 O O . GLY A 1 84 ? -13.942 2.591 8.093 1.00 92.75 84 GLY A O 1
ATOM 627 N N . GLU A 1 85 ? -13.194 1.763 10.042 1.00 92.81 85 GLU A N 1
ATOM 628 C CA . GLU A 1 85 ? -12.654 3.022 10.580 1.00 92.81 85 GLU A CA 1
ATOM 629 C C . GLU A 1 85 ? 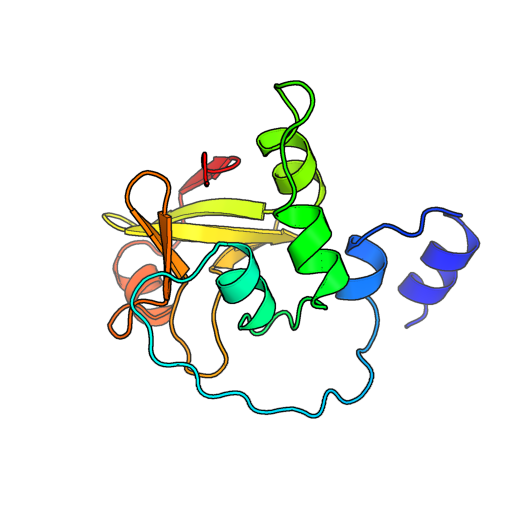-11.233 3.371 10.094 1.00 92.81 85 GLU A C 1
ATOM 631 O O . GLU A 1 85 ? -10.740 4.463 10.377 1.00 92.81 85 GLU A O 1
ATOM 636 N N . TYR A 1 86 ? -10.555 2.461 9.387 1.00 94.81 86 TYR A N 1
ATOM 637 C CA . TYR A 1 86 ? -9.169 2.647 8.963 1.00 94.81 86 TYR A CA 1
ATOM 638 C C . TYR A 1 86 ? -9.079 3.131 7.522 1.00 94.81 86 TYR A C 1
ATOM 640 O O . TYR A 1 86 ? -9.574 2.470 6.611 1.00 94.81 86 TYR A O 1
ATOM 648 N N . PHE A 1 87 ? -8.376 4.245 7.320 1.00 94.94 87 PHE A N 1
ATOM 649 C CA . PHE A 1 87 ? -7.946 4.698 6.005 1.00 94.94 87 PHE A CA 1
ATOM 650 C C . PHE A 1 87 ? -6.472 4.348 5.812 1.00 94.94 87 PHE A C 1
ATOM 652 O O . PHE A 1 87 ? -5.618 4.809 6.569 1.00 94.94 87 PHE A O 1
ATOM 659 N N . VAL A 1 88 ? -6.172 3.488 4.844 1.00 94.25 88 VAL A N 1
ATOM 660 C CA . VAL A 1 88 ? -4.825 2.953 4.625 1.00 94.25 88 VAL A CA 1
ATOM 661 C C . VAL A 1 88 ? -4.361 3.205 3.203 1.00 94.25 88 VAL A C 1
ATOM 663 O O . VAL A 1 88 ? -5.166 3.312 2.275 1.00 94.25 88 VAL A O 1
ATOM 666 N N . LEU A 1 89 ? -3.047 3.305 3.049 1.00 92.81 89 LEU A N 1
ATOM 667 C CA . LEU A 1 89 ? -2.410 3.357 1.747 1.00 92.81 89 LEU A CA 1
ATOM 668 C C . LEU A 1 89 ? -2.306 1.939 1.196 1.00 92.81 89 LEU A C 1
ATOM 670 O O . LEU A 1 89 ? -2.046 0.991 1.936 1.00 92.81 89 LEU A O 1
ATOM 674 N N . GLY A 1 90 ? -2.498 1.796 -0.102 1.00 91.38 90 GLY A N 1
ATOM 675 C CA . GLY A 1 90 ? -2.378 0.533 -0.796 1.00 91.38 90 GLY A CA 1
ATOM 676 C C . GLY A 1 90 ? -2.010 0.737 -2.250 1.00 91.38 90 GLY A C 1
ATOM 677 O O . GLY A 1 90 ? -1.779 1.854 -2.715 1.00 91.38 90 GLY A O 1
ATOM 678 N N . PHE A 1 91 ? -1.983 -0.374 -2.957 1.00 88.62 91 PHE A N 1
ATOM 679 C CA . PHE A 1 91 ? -1.702 -0.439 -4.377 1.00 88.62 91 PHE A CA 1
ATOM 680 C C . PHE A 1 91 ? -2.806 -1.223 -5.072 1.00 88.62 91 PHE A C 1
ATOM 682 O O . PHE A 1 91 ? -3.427 -2.113 -4.486 1.00 88.62 91 PHE A O 1
ATOM 689 N N . MET A 1 92 ? -3.043 -0.870 -6.325 1.00 86.00 92 MET A N 1
ATOM 690 C CA . MET A 1 92 ? -3.910 -1.571 -7.246 1.00 86.00 92 MET A CA 1
ATOM 691 C C . MET A 1 92 ? -3.071 -2.132 -8.388 1.00 86.00 92 MET A C 1
ATOM 693 O O . MET A 1 92 ? -2.472 -1.379 -9.152 1.00 86.00 92 MET A O 1
ATOM 697 N N . GLU A 1 93 ? -3.102 -3.450 -8.555 1.00 79.94 93 GLU A N 1
ATOM 698 C CA . GLU A 1 93 ? -2.457 -4.145 -9.665 1.00 79.94 93 GLU A CA 1
ATOM 699 C C . GLU A 1 93 ? -3.449 -5.116 -10.309 1.00 79.94 93 GLU A C 1
ATOM 701 O O . GLU A 1 93 ? -4.058 -5.941 -9.632 1.00 79.94 93 GLU A O 1
ATOM 706 N N . TRP A 1 94 ? -3.658 -5.009 -11.625 1.00 79.62 94 TRP A N 1
ATOM 707 C CA . TRP A 1 94 ? -4.589 -5.873 -12.376 1.00 79.62 94 TRP A CA 1
ATOM 708 C C . TRP A 1 94 ? -6.014 -5.946 -11.788 1.00 79.62 94 TRP A C 1
ATOM 710 O O . TRP A 1 94 ? -6.698 -6.961 -11.911 1.00 79.62 94 TRP A O 1
ATOM 720 N N . GLY A 1 95 ? -6.470 -4.868 -11.142 1.00 80.19 95 GLY A N 1
ATOM 721 C CA . GLY A 1 95 ? -7.773 -4.805 -10.469 1.00 80.19 95 GLY A CA 1
ATOM 722 C C . GLY A 1 95 ? -7.813 -5.459 -9.083 1.00 80.19 95 GLY A C 1
ATOM 723 O O . GLY A 1 95 ? -8.856 -5.426 -8.433 1.00 80.19 95 GLY A O 1
ATOM 724 N N . LEU A 1 96 ? -6.699 -6.017 -8.609 1.00 83.06 96 LEU A N 1
ATOM 725 C CA . LEU A 1 96 ? -6.519 -6.458 -7.230 1.00 83.06 96 LEU A CA 1
ATOM 726 C C . LEU A 1 96 ? -5.969 -5.302 -6.406 1.00 83.06 96 LEU A C 1
ATOM 728 O O . LEU A 1 96 ? -5.060 -4.607 -6.850 1.00 83.06 96 LEU A O 1
ATOM 732 N N . VAL A 1 97 ? -6.511 -5.108 -5.207 1.00 88.94 97 VAL A N 1
ATOM 733 C CA . VAL A 1 97 ? -6.028 -4.092 -4.271 1.00 88.94 97 VAL A CA 1
ATOM 734 C C . VAL A 1 97 ? -5.451 -4.735 -3.029 1.00 88.94 97 VAL A C 1
ATOM 736 O O . VAL A 1 97 ? -6.000 -5.712 -2.516 1.00 88.94 97 VAL A O 1
ATOM 739 N N . TYR A 1 98 ? -4.359 -4.168 -2.539 1.00 89.38 98 TYR A N 1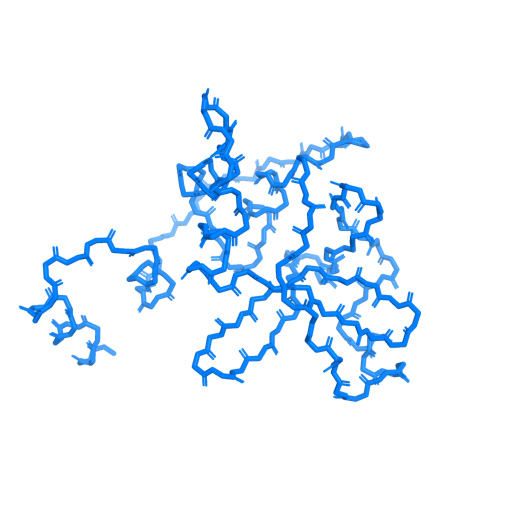
ATOM 740 C CA . TYR A 1 98 ? -3.669 -4.661 -1.358 1.00 89.38 98 TYR A CA 1
ATOM 741 C C . TYR A 1 98 ? -3.144 -3.492 -0.514 1.00 89.38 98 TYR A C 1
ATOM 743 O O . TYR A 1 98 ? -2.617 -2.523 -1.070 1.00 89.38 98 TYR A O 1
ATOM 751 N N . PRO A 1 99 ? -3.303 -3.538 0.823 1.00 93.19 99 PRO A N 1
ATOM 752 C CA . PRO A 1 99 ? -2.702 -2.554 1.715 1.00 93.19 99 PRO A CA 1
ATOM 753 C C . PRO A 1 99 ? -1.178 -2.569 1.615 1.00 93.19 99 PRO A C 1
ATOM 755 O O . PRO A 1 99 ? -0.563 -3.621 1.451 1.00 93.19 99 PRO A O 1
ATOM 758 N N . LEU A 1 100 ? -0.568 -1.398 1.757 1.00 92.00 100 LEU A N 1
ATOM 759 C CA . LEU A 1 100 ? 0.876 -1.266 1.820 1.00 92.00 100 LEU A CA 1
ATOM 760 C C . LEU A 1 100 ? 1.367 -1.739 3.191 1.00 92.00 100 LEU A C 1
ATOM 762 O O . LEU A 1 100 ? 1.009 -1.164 4.224 1.00 92.00 100 LEU A O 1
ATOM 766 N N . GLU A 1 101 ? 2.202 -2.768 3.187 1.00 92.56 101 GLU A N 1
ATOM 767 C CA . GLU A 1 101 ? 2.761 -3.400 4.378 1.00 92.56 101 GLU A CA 1
ATOM 768 C C . GLU A 1 101 ? 4.288 -3.237 4.403 1.00 92.56 101 GLU A C 1
ATOM 770 O O . GLU A 1 101 ? 4.914 -3.085 3.349 1.00 92.56 101 GLU A O 1
ATOM 775 N N . ASN A 1 102 ? 4.893 -3.253 5.592 1.00 90.25 102 ASN A N 1
ATOM 776 C CA . ASN A 1 102 ? 6.346 -3.337 5.765 1.00 90.25 102 ASN A CA 1
ATOM 777 C C . ASN A 1 102 ? 6.799 -4.747 6.176 1.00 90.25 102 ASN A C 1
ATOM 779 O O . ASN A 1 102 ? 5.984 -5.606 6.501 1.00 90.25 102 ASN A O 1
ATOM 783 N N . ASP A 1 103 ? 8.111 -4.980 6.234 1.00 88.31 103 ASP A N 1
ATOM 784 C CA . ASP A 1 103 ? 8.683 -6.290 6.595 1.00 88.31 103 ASP A CA 1
ATOM 785 C C . ASP A 1 103 ? 8.282 -6.796 8.002 1.00 88.31 103 ASP A C 1
ATOM 787 O O . ASP A 1 103 ? 8.480 -7.966 8.326 1.00 88.31 103 ASP A O 1
ATOM 791 N N . LEU A 1 104 ? 7.716 -5.930 8.853 1.00 87.69 104 LEU A N 1
ATOM 792 C CA . LEU A 1 104 ? 7.217 -6.269 10.191 1.00 87.69 104 LEU A CA 1
ATOM 793 C C . LEU A 1 104 ? 5.714 -6.585 10.220 1.00 87.69 104 LEU A C 1
ATOM 795 O O . LEU A 1 104 ? 5.151 -6.746 11.305 1.00 87.69 104 LEU A O 1
ATOM 799 N N . GLY A 1 105 ? 5.057 -6.617 9.065 1.00 89.56 105 GLY A N 1
ATOM 800 C CA . GLY A 1 105 ? 3.631 -6.892 8.937 1.00 89.56 105 GLY A CA 1
ATOM 801 C C . GLY A 1 105 ? 2.710 -5.718 9.304 1.00 89.56 105 GLY A C 1
ATOM 802 O O . GLY A 1 105 ? 1.542 -5.892 9.654 1.00 89.56 105 GLY A O 1
ATOM 803 N N . ARG A 1 106 ? 3.254 -4.495 9.346 1.00 92.94 106 ARG A N 1
ATOM 804 C CA . ARG A 1 106 ? 2.513 -3.288 9.745 1.00 92.94 106 ARG A CA 1
ATOM 805 C C . ARG A 1 106 ? 1.979 -2.594 8.510 1.00 92.94 106 ARG A C 1
ATOM 807 O O . ARG A 1 106 ? 2.707 -2.441 7.534 1.00 92.94 106 ARG A O 1
ATOM 814 N N . VAL A 1 107 ? 0.753 -2.088 8.592 1.00 94.25 107 VAL A N 1
ATOM 815 C CA . VAL A 1 107 ? 0.112 -1.386 7.477 1.00 94.25 107 VAL A CA 1
ATOM 816 C C . VAL A 1 107 ? 0.331 0.124 7.559 1.00 94.25 107 VAL A C 1
ATOM 818 O O . VAL A 1 107 ? 0.296 0.720 8.643 1.00 94.25 107 VAL A O 1
ATOM 821 N N . ALA A 1 108 ? 0.549 0.743 6.399 1.00 93.44 108 ALA A N 1
ATOM 822 C CA . ALA A 1 108 ? 0.644 2.186 6.235 1.00 93.44 108 ALA A CA 1
ATOM 823 C C . ALA A 1 108 ? -0.742 2.844 6.349 1.00 93.44 108 ALA A C 1
ATOM 825 O O . ALA A 1 108 ? -1.593 2.722 5.469 1.00 93.44 108 ALA A O 1
ATOM 826 N N . VAL A 1 109 ? -0.973 3.563 7.444 1.00 93.50 109 VAL A N 1
ATOM 827 C CA . VAL A 1 109 ? -2.237 4.251 7.735 1.00 93.50 109 VAL A CA 1
ATOM 828 C C . VAL A 1 109 ? -2.124 5.720 7.347 1.00 93.50 109 VAL A C 1
ATOM 830 O O . VAL A 1 109 ? -1.141 6.382 7.692 1.00 93.50 109 VAL A O 1
ATOM 833 N N . VAL A 1 110 ? -3.158 6.231 6.682 1.00 91.44 110 VAL A N 1
ATOM 834 C CA . VAL A 1 110 ? -3.289 7.637 6.297 1.00 91.44 110 VAL A CA 1
ATOM 835 C C . VAL A 1 110 ? -4.048 8.398 7.386 1.00 91.44 110 VAL A C 1
ATOM 837 O O . VAL A 1 110 ? -5.145 8.012 7.794 1.00 91.44 110 VAL A O 1
ATOM 840 N N . GLN A 1 111 ? -3.455 9.484 7.881 1.00 88.75 111 GLN A N 1
ATOM 841 C CA . GLN A 1 111 ? -4.028 10.364 8.903 1.00 88.75 111 GLN A CA 1
ATOM 842 C C . GLN A 1 111 ? -3.872 11.824 8.466 1.00 88.75 111 GLN A C 1
ATOM 844 O O . GLN A 1 111 ? -2.799 12.419 8.596 1.00 88.75 111 GLN A O 1
ATOM 849 N N . GLY A 1 112 ? -4.954 12.408 7.943 1.00 84.88 112 GLY A N 1
ATOM 850 C CA . GLY A 1 112 ? -4.886 13.702 7.262 1.00 84.88 112 GLY A CA 1
ATOM 851 C C . GLY A 1 112 ? -4.029 13.579 6.004 1.00 84.88 112 GLY A C 1
ATOM 852 O O . GLY A 1 112 ? -4.297 12.713 5.180 1.00 84.88 112 GLY A O 1
ATOM 853 N N . TYR A 1 113 ? -2.983 14.399 5.907 1.00 80.88 113 TYR A N 1
ATOM 854 C CA . TYR A 1 113 ? -2.036 14.398 4.784 1.00 80.88 113 TYR A CA 1
ATOM 855 C C . TYR A 1 113 ? -0.794 13.527 5.016 1.00 80.88 113 TYR A C 1
ATOM 857 O O . TYR A 1 113 ? 0.108 13.513 4.186 1.00 80.88 113 TYR A O 1
ATOM 865 N N . ASN A 1 114 ? -0.715 12.836 6.158 1.00 83.62 114 ASN A N 1
ATOM 866 C CA . ASN A 1 114 ? 0.449 12.038 6.531 1.00 83.62 114 ASN A CA 1
ATOM 867 C C . ASN A 1 114 ? 0.164 10.546 6.382 1.00 83.62 114 ASN A C 1
ATOM 869 O O . ASN A 1 114 ? -0.949 10.085 6.652 1.00 83.62 114 ASN A O 1
ATOM 873 N N . VAL A 1 115 ? 1.205 9.781 6.064 1.00 87.44 115 VAL A N 1
ATOM 874 C CA . VAL A 1 115 ? 1.171 8.318 6.044 1.00 87.44 115 VAL A CA 1
ATOM 875 C C . VAL A 1 115 ? 2.248 7.746 6.964 1.00 87.44 115 VAL A C 1
ATOM 877 O O . VAL A 1 115 ? 3.372 8.236 7.012 1.00 87.44 115 VAL A O 1
ATOM 880 N N . SER A 1 116 ? 1.901 6.720 7.743 1.00 91.19 116 SER A N 1
ATOM 881 C CA . SER A 1 116 ? 2.851 6.051 8.646 1.00 91.19 116 SER A CA 1
ATOM 882 C C . SER A 1 116 ? 2.458 4.603 8.920 1.00 91.19 116 SER A C 1
ATOM 884 O O . SER A 1 116 ? 1.271 4.279 8.993 1.00 91.19 116 SER A O 1
ATOM 886 N N . TYR A 1 117 ? 3.442 3.729 9.135 1.00 92.56 117 TYR A N 1
ATOM 887 C CA . TYR A 1 117 ? 3.188 2.356 9.575 1.00 92.56 117 TYR A CA 1
ATOM 888 C C . TYR A 1 117 ? 2.727 2.330 11.036 1.00 92.56 117 TYR A C 1
ATOM 890 O O . TYR A 1 117 ? 3.449 2.771 11.933 1.00 92.56 117 TYR A O 1
ATOM 898 N N . LYS A 1 118 ? 1.538 1.783 11.311 1.00 89.88 118 LYS A N 1
ATOM 899 C CA . LYS A 1 118 ? 1.025 1.662 12.687 1.00 89.88 118 LYS A CA 1
ATOM 900 C C . LYS A 1 118 ? 1.264 0.261 13.234 1.00 89.88 118 LYS A C 1
ATOM 902 O O . LYS A 1 118 ? 0.835 -0.723 12.648 1.00 89.88 118 LYS A O 1
ATOM 907 N N . HIS A 1 119 ? 1.896 0.170 14.406 1.00 86.62 119 HIS A N 1
ATOM 908 C CA . HIS A 1 119 ? 2.290 -1.119 14.985 1.00 86.62 119 HIS A CA 1
ATOM 909 C C . HIS A 1 119 ? 1.109 -2.063 15.267 1.00 86.62 119 HIS A C 1
ATOM 911 O O . HIS A 1 119 ? 1.265 -3.275 15.168 1.00 86.62 119 HIS A O 1
ATOM 917 N N . CYS A 1 120 ? -0.058 -1.522 15.614 1.00 88.38 120 CYS A N 1
ATOM 918 C CA . CYS A 1 120 ? -1.238 -2.309 15.965 1.00 88.38 120 CYS A CA 1
ATOM 919 C C . CYS A 1 120 ? -2.151 -2.648 14.777 1.00 88.38 120 CYS A C 1
ATOM 921 O O . CYS A 1 120 ? -3.180 -3.285 14.995 1.00 88.38 120 CYS A O 1
ATOM 923 N N . ILE A 1 121 ? -1.818 -2.207 13.559 1.00 91.19 121 ILE A N 1
ATOM 924 C CA . ILE A 1 121 ? -2.655 -2.395 12.372 1.00 91.19 121 ILE A CA 1
ATOM 925 C C . ILE A 1 121 ? -1.939 -3.339 11.409 1.00 91.19 121 ILE A C 1
ATOM 927 O O . ILE A 1 121 ? -0.922 -2.976 10.821 1.00 91.19 121 ILE A O 1
ATOM 931 N N . THR A 1 122 ? -2.497 -4.539 11.264 1.00 93.94 122 THR A N 1
ATOM 932 C CA . THR A 1 122 ? -2.058 -5.585 10.330 1.00 93.94 122 THR A CA 1
ATOM 933 C C . THR A 1 122 ? -3.173 -5.883 9.331 1.00 93.94 122 THR A C 1
ATOM 935 O O . THR A 1 122 ? -4.323 -5.480 9.548 1.00 93.94 122 THR A O 1
ATOM 938 N N . ILE A 1 123 ? -2.867 -6.609 8.254 1.00 92.12 123 ILE A N 1
ATOM 939 C CA . ILE A 1 123 ? -3.872 -6.998 7.254 1.00 92.12 123 ILE A CA 1
ATOM 940 C C . ILE A 1 123 ? -4.997 -7.824 7.893 1.00 92.12 123 ILE A C 1
ATOM 942 O O . ILE A 1 123 ? -6.167 -7.561 7.621 1.00 92.12 123 ILE A O 1
ATOM 946 N N . GLU A 1 124 ? -4.685 -8.761 8.793 1.00 93.06 124 GLU A N 1
ATOM 947 C CA . GLU A 1 124 ? -5.695 -9.582 9.478 1.00 93.06 124 GLU A CA 1
ATOM 948 C C . GLU A 1 124 ? -6.691 -8.703 10.232 1.00 93.06 124 GLU A C 1
ATOM 950 O O . GLU A 1 124 ? -7.903 -8.883 10.120 1.00 93.06 124 GLU A O 1
ATOM 955 N N . ARG A 1 125 ? -6.184 -7.686 10.935 1.00 92.81 125 ARG A N 1
ATOM 956 C CA . ARG A 1 125 ? -7.022 -6.762 11.699 1.00 92.81 125 ARG A CA 1
ATOM 957 C C . ARG A 1 125 ? -7.856 -5.844 10.806 1.00 92.81 125 ARG A C 1
ATOM 959 O O . ARG A 1 125 ? -8.952 -5.453 11.199 1.00 92.81 125 ARG A O 1
ATOM 966 N N . LEU A 1 126 ? -7.369 -5.501 9.613 1.00 93.62 126 LEU A N 1
ATOM 967 C CA . LEU A 1 126 ? -8.170 -4.787 8.614 1.00 93.62 126 LEU A CA 1
ATOM 968 C C . LEU A 1 126 ? -9.316 -5.663 8.097 1.00 93.62 126 LEU A C 1
ATOM 970 O O . LEU A 1 126 ? -10.456 -5.203 8.037 1.00 93.62 126 LEU A O 1
ATOM 974 N N . VAL A 1 127 ? -9.035 -6.933 7.795 1.00 92.31 127 VAL A N 1
ATOM 975 C CA . VAL A 1 127 ? -10.025 -7.901 7.294 1.00 92.31 127 VAL A CA 1
ATOM 976 C C . VAL A 1 127 ? -11.096 -8.219 8.342 1.00 92.31 127 VAL A C 1
ATOM 978 O O . VAL A 1 127 ? -12.266 -8.362 7.990 1.00 92.31 127 VAL A O 1
ATOM 981 N N . GLU A 1 128 ? -10.738 -8.253 9.631 1.00 93.31 128 GLU A N 1
ATOM 982 C CA . GLU A 1 128 ? -11.700 -8.355 10.741 1.00 93.31 128 GLU A CA 1
ATOM 983 C C . GLU A 1 128 ? -12.710 -7.196 10.763 1.00 93.31 128 GLU A C 1
ATOM 985 O O . GLU A 1 128 ? -13.857 -7.380 11.171 1.00 93.31 128 GLU A O 1
ATOM 990 N N . LYS A 1 129 ? -12.299 -5.995 10.333 1.00 93.12 129 LYS A N 1
ATOM 991 C CA . LYS A 1 129 ? -13.177 -4.818 10.255 1.00 93.12 129 LYS A CA 1
ATOM 992 C C . LYS A 1 129 ? -14.012 -4.802 8.984 1.00 93.12 129 LYS A C 1
ATOM 994 O O . LYS A 1 129 ? -15.195 -4.471 9.037 1.00 93.12 129 LYS A O 1
ATOM 999 N N . ALA A 1 130 ? -13.395 -5.119 7.853 1.00 91.25 130 ALA A N 1
ATOM 1000 C CA . ALA A 1 130 ? -14.058 -5.202 6.564 1.00 91.25 130 ALA A CA 1
ATOM 1001 C C . ALA A 1 130 ? -13.344 -6.231 5.684 1.00 91.25 130 ALA A C 1
ATOM 1003 O O . ALA A 1 130 ? -12.168 -6.080 5.364 1.00 91.25 130 ALA A O 1
ATOM 1004 N N . SER A 1 131 ? -14.072 -7.251 5.230 1.00 86.62 131 SER A N 1
ATOM 1005 C CA . SER A 1 131 ? -13.504 -8.286 4.360 1.00 86.62 131 SER A CA 1
ATOM 1006 C C . SER A 1 131 ? -13.157 -7.778 2.958 1.00 86.62 131 SER A C 1
ATOM 1008 O O . SER A 1 131 ? -12.338 -8.385 2.273 1.00 86.62 131 SER A O 1
ATOM 1010 N N . VAL A 1 132 ? -13.766 -6.666 2.536 1.00 89.00 132 VAL A N 1
ATOM 1011 C CA . VAL A 1 132 ? -13.495 -5.990 1.265 1.00 89.00 132 VAL A CA 1
ATOM 1012 C C . VAL A 1 132 ? -13.364 -4.491 1.539 1.00 89.00 132 VAL A C 1
ATOM 1014 O O . VAL A 1 132 ? -14.307 -3.906 2.082 1.00 89.00 132 VAL A O 1
ATOM 1017 N N . PRO A 1 133 ? -12.235 -3.852 1.189 1.00 93.12 133 PRO A N 1
ATOM 1018 C CA . PRO A 1 133 ? -12.092 -2.416 1.360 1.00 93.12 133 PRO A CA 1
ATOM 1019 C C . PRO A 1 133 ? -12.915 -1.637 0.341 1.00 93.12 133 PRO A C 1
ATOM 1021 O O . PRO A 1 133 ? -13.066 -2.046 -0.812 1.00 93.12 133 PRO A O 1
ATOM 1024 N N . THR A 1 134 ? -13.346 -0.444 0.734 1.00 94.31 134 THR A N 1
ATOM 1025 C CA . THR A 1 134 ? -13.785 0.564 -0.233 1.00 94.31 134 THR A CA 1
ATOM 1026 C C . THR A 1 134 ? -12.557 1.251 -0.817 1.00 94.31 134 THR A C 1
ATOM 1028 O O . THR A 1 134 ? -11.723 1.775 -0.079 1.00 94.31 134 THR A O 1
ATOM 1031 N N . ILE A 1 135 ? -12.454 1.274 -2.143 1.00 92.75 135 ILE A N 1
ATOM 1032 C CA . ILE A 1 135 ? -11.383 1.968 -2.862 1.00 92.75 135 ILE A CA 1
ATOM 1033 C C . ILE A 1 135 ? -11.828 3.414 -3.073 1.00 92.75 135 ILE A C 1
ATOM 1035 O O . ILE A 1 135 ? -12.862 3.651 -3.697 1.00 92.75 135 ILE A O 1
ATOM 1039 N N . VAL A 1 136 ? -11.067 4.378 -2.555 1.00 87.69 136 VAL A N 1
ATOM 1040 C CA . VAL A 1 136 ? -11.447 5.806 -2.590 1.00 87.69 136 VAL A CA 1
ATOM 1041 C C . VAL A 1 136 ? -10.624 6.643 -3.576 1.00 87.69 136 VAL A C 1
ATOM 1043 O O . VAL A 1 136 ? -10.806 7.853 -3.654 1.00 87.69 136 VAL A O 1
ATOM 1046 N N . GLY A 1 137 ? -9.763 6.005 -4.374 1.00 82.00 137 GLY A N 1
ATOM 1047 C CA . GLY A 1 137 ? -8.866 6.686 -5.313 1.00 82.00 137 GLY A CA 1
ATOM 1048 C C . GLY A 1 137 ? -7.564 7.102 -4.638 1.00 82.00 137 GLY A C 1
ATOM 1049 O O . GLY A 1 137 ? -7.161 6.474 -3.668 1.00 82.00 137 GLY A O 1
ATOM 1050 N N . VAL A 1 138 ? -6.880 8.125 -5.142 1.00 76.75 138 VAL A N 1
ATOM 1051 C CA . VAL A 1 138 ? -5.571 8.517 -4.604 1.00 76.75 138 VAL A CA 1
ATOM 1052 C C . VAL A 1 138 ? -5.724 9.432 -3.388 1.00 76.75 138 VAL A C 1
ATOM 1054 O O . VAL A 1 138 ? -6.398 10.456 -3.504 1.00 76.75 138 VAL A O 1
ATOM 1057 N N . PRO A 1 139 ? -5.109 9.106 -2.236 1.00 72.81 139 PRO A N 1
ATOM 1058 C CA . PRO A 1 139 ? -5.111 9.994 -1.080 1.00 72.81 139 PRO A CA 1
ATOM 1059 C C . PRO A 1 139 ? -4.308 11.268 -1.365 1.00 72.81 139 PRO A C 1
ATOM 1061 O O . PRO A 1 139 ? -3.240 11.215 -1.971 1.00 72.81 139 PRO A O 1
ATOM 1064 N N . GLU A 1 140 ? -4.792 12.411 -0.880 1.00 71.44 140 GLU A N 1
ATOM 1065 C CA . GLU A 1 140 ? -3.993 13.638 -0.828 1.00 71.44 140 GLU A CA 1
ATOM 1066 C C . GLU A 1 140 ? -2.919 13.481 0.259 1.00 71.44 140 GLU A C 1
ATOM 1068 O O . GLU A 1 140 ? -3.228 13.494 1.451 1.00 71.44 140 GLU A O 1
ATOM 1073 N N . LEU A 1 141 ? -1.664 13.286 -0.152 1.00 70.75 141 LEU A N 1
ATOM 1074 C CA . LEU A 1 141 ? -0.517 13.071 0.733 1.00 70.75 141 LEU A CA 1
ATOM 1075 C C . LEU A 1 141 ? 0.541 14.153 0.493 1.00 70.75 141 LEU A C 1
ATOM 1077 O O . LEU A 1 141 ? 0.714 14.594 -0.642 1.00 70.75 141 LEU A O 1
ATOM 1081 N N . ILE A 1 142 ? 1.227 14.567 1.562 1.00 57.91 142 ILE A N 1
ATOM 1082 C CA . ILE A 1 142 ? 2.354 15.519 1.533 1.00 57.91 142 ILE A CA 1
ATOM 1083 C C . ILE A 1 142 ? 3.673 14.773 1.749 1.00 57.91 142 ILE A C 1
ATOM 1085 O O . ILE A 1 142 ? 3.691 13.812 2.554 1.00 57.91 142 ILE A O 1
#

Secondary structure (DSSP, 8-state):
-HHHHHHHHH-----HHHHHTSPPP----------S---HHHHHHTBTT---HHHHHHHH---SSSS-HHHHHHHTTEEEEEETTEEEEEEEETTEEEE-BBTTS-EEEEETTEEEEETT--HHHHHHH-SSPEEEE-----

Radius of gyration: 15.51 Å; chains: 1; bounding box: 36×39×43 Å

Foldseek 3Di:
DVVLVVCVVPDVDPDVVSVLVDDDDDDDDDDDDDDDAQAQLNLQCQWPSNQDSVRSCVLRDDDDDDDCNQVSCVVQQWWWWAQQPFTFIWGADPNDIDFTAGPLQFGWTDDQQGTDTDPVDHPVVSCVRPVGTDTPGHDNHD

Sequence (142 aa):
MVFSALWHATTHTSGILAYFLSSPPPASIIMETNNDTTTLCDVLQQSTYRIAPDIAEQITRAKVAGICEALNLAADGLVGLVYGEYFVLGFMEWGLVYPLENDLGRVAVVQGYNVSYKHCITIERLVEKASVPTIVGVPELI

Organism: NCBI:txid74557